Protein AF-A0A291JGY3-F1 (afdb_monomer_lite)

pLDDT: mean 89.61, std 11.04, range [48.28, 96.88]

Structure (mmCIF, N/CA/C/O backbone):
data_AF-A0A291JGY3-F1
#
_entry.id   AF-A0A291JGY3-F1
#
loop_
_atom_site.group_PDB
_atom_site.id
_atom_site.type_symbol
_atom_site.label_atom_id
_atom_site.label_alt_id
_atom_site.labe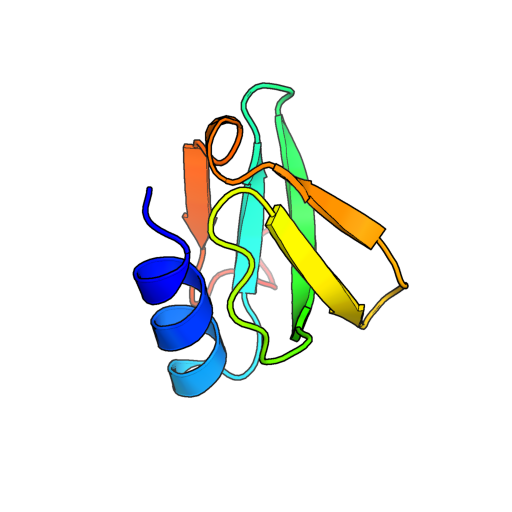l_comp_id
_atom_site.label_asym_id
_atom_site.label_entity_id
_atom_site.label_seq_id
_atom_site.pdbx_PDB_ins_code
_atom_site.Cartn_x
_atom_site.Cartn_y
_atom_site.Cartn_z
_atom_site.occupancy
_atom_site.B_iso_or_equiv
_atom_site.auth_seq_id
_atom_site.auth_comp_id
_atom_site.auth_asym_id
_atom_site.auth_atom_id
_atom_site.pdbx_PDB_model_num
ATOM 1 N N . MET A 1 1 ? -0.911 7.266 -9.654 1.00 82.50 1 MET A N 1
ATOM 2 C CA . MET A 1 1 ? -1.594 6.617 -8.519 1.00 82.50 1 MET A CA 1
ATOM 3 C C . MET A 1 1 ? -1.540 7.551 -7.324 1.00 82.50 1 MET A C 1
ATOM 5 O O . MET A 1 1 ? -0.530 8.230 -7.180 1.00 82.50 1 MET A O 1
ATOM 9 N N . ASP A 1 2 ? -2.576 7.589 -6.491 1.00 85.00 2 ASP A N 1
ATOM 10 C CA . ASP A 1 2 ? -2.556 8.260 -5.182 1.00 85.00 2 ASP A CA 1
ATOM 11 C C . ASP A 1 2 ? -2.568 7.210 -4.052 1.00 85.00 2 ASP A C 1
ATOM 13 O O . ASP A 1 2 ? -3.181 6.150 -4.197 1.00 85.00 2 ASP A O 1
ATOM 17 N N . LYS A 1 3 ? -1.928 7.504 -2.914 1.00 87.12 3 LYS A N 1
ATOM 18 C CA . LYS A 1 3 ? -2.002 6.703 -1.683 1.00 87.12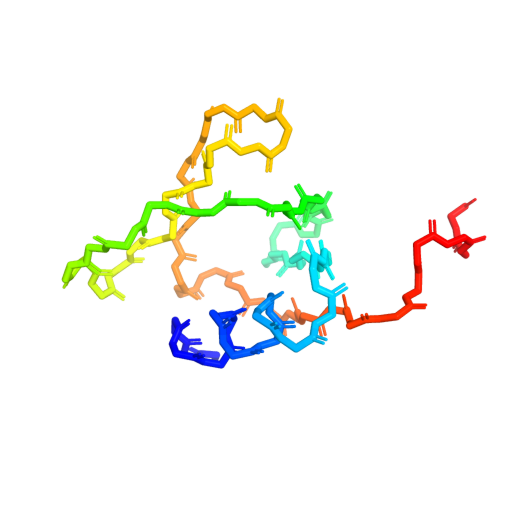 3 LYS A CA 1
ATOM 19 C C . LYS A 1 3 ? -3.452 6.478 -1.252 1.00 87.12 3 LYS A C 1
ATOM 21 O O . LYS A 1 3 ? -3.784 5.373 -0.827 1.00 87.12 3 LYS A O 1
ATOM 26 N N . GLN A 1 4 ? -4.319 7.486 -1.397 1.00 88.69 4 GLN A N 1
ATOM 27 C CA . GLN A 1 4 ? -5.736 7.341 -1.042 1.00 88.69 4 GLN A CA 1
ATOM 28 C C . GLN A 1 4 ? -6.423 6.238 -1.851 1.00 88.69 4 GLN A C 1
ATOM 30 O O . GLN A 1 4 ? -7.126 5.423 -1.267 1.00 88.69 4 GLN A O 1
ATOM 35 N N . GLN A 1 5 ? -6.140 6.130 -3.152 1.00 89.00 5 GLN A N 1
ATOM 36 C CA . GLN A 1 5 ? -6.713 5.077 -4.000 1.00 89.00 5 GLN A CA 1
ATOM 37 C C . GLN A 1 5 ? -6.292 3.677 -3.529 1.00 89.00 5 GLN A C 1
ATOM 39 O O . GLN A 1 5 ? -7.102 2.753 -3.509 1.00 89.00 5 GLN A O 1
ATOM 44 N N . VAL A 1 6 ? -5.035 3.524 -3.100 1.00 89.81 6 VAL A N 1
ATOM 45 C CA . VAL A 1 6 ? -4.514 2.255 -2.569 1.00 89.81 6 VAL A CA 1
ATOM 46 C C . VAL A 1 6 ? -5.201 1.885 -1.251 1.00 89.81 6 VAL A C 1
ATOM 48 O O . VAL A 1 6 ? -5.600 0.737 -1.065 1.00 89.81 6 VAL A O 1
ATOM 51 N N . ILE A 1 7 ? -5.366 2.853 -0.345 1.00 91.06 7 ILE A N 1
ATOM 52 C CA . ILE A 1 7 ? -6.034 2.642 0.948 1.00 91.06 7 ILE A CA 1
ATOM 53 C C . ILE A 1 7 ? -7.519 2.333 0.751 1.00 91.06 7 ILE A C 1
ATOM 55 O O . ILE A 1 7 ? -8.035 1.415 1.381 1.00 91.06 7 ILE A O 1
ATOM 59 N N . GLU A 1 8 ? -8.210 3.046 -0.139 1.00 91.50 8 GLU A N 1
ATOM 60 C CA . GLU A 1 8 ? -9.613 2.783 -0.473 1.00 91.50 8 GLU A CA 1
ATOM 61 C C . GLU A 1 8 ? -9.803 1.375 -1.045 1.00 91.50 8 GLU A C 1
ATOM 63 O O . GLU A 1 8 ? -10.690 0.644 -0.599 1.00 91.50 8 GLU A O 1
ATOM 68 N N . ALA A 1 9 ? -8.940 0.963 -1.978 1.00 91.56 9 ALA A N 1
ATOM 69 C CA . ALA A 1 9 ? -8.951 -0.385 -2.534 1.00 91.56 9 ALA A CA 1
ATOM 70 C C . ALA A 1 9 ? -8.704 -1.446 -1.449 1.00 91.56 9 ALA A C 1
ATOM 72 O O . ALA A 1 9 ? -9.430 -2.441 -1.375 1.00 91.56 9 ALA A O 1
ATOM 73 N N . LEU A 1 10 ? -7.732 -1.215 -0.561 1.00 92.94 10 LEU A N 1
ATOM 74 C CA . LEU A 1 10 ? -7.449 -2.116 0.554 1.00 92.94 10 LEU A CA 1
ATOM 75 C C . LEU A 1 10 ? -8.622 -2.203 1.537 1.00 92.94 10 LEU A C 1
ATOM 77 O O . LEU A 1 10 ? -9.009 -3.303 1.918 1.00 92.94 10 LEU A O 1
ATOM 81 N N . ASN A 1 11 ? -9.226 -1.075 1.910 1.00 91.69 11 ASN A N 1
ATOM 82 C CA . ASN A 1 11 ? -10.372 -1.039 2.820 1.00 91.69 11 ASN A CA 1
ATOM 83 C C . ASN A 1 11 ? -11.601 -1.732 2.221 1.00 91.69 11 ASN A C 1
ATOM 85 O O . ASN A 1 11 ? -12.370 -2.366 2.942 1.00 91.69 11 ASN A O 1
ATOM 89 N N . LYS A 1 12 ? -11.784 -1.628 0.900 1.00 91.88 12 LYS A N 1
ATOM 90 C CA . LYS A 1 12 ? -12.901 -2.245 0.180 1.00 91.88 12 LYS A CA 1
ATOM 91 C C . LYS A 1 12 ? -12.757 -3.762 0.044 1.00 91.88 12 LYS A C 1
ATOM 93 O O . LYS A 1 12 ? -13.757 -4.465 0.167 1.00 91.88 12 LYS A O 1
ATOM 98 N N . HIS A 1 13 ? -11.547 -4.263 -0.218 1.00 90.94 13 HIS A N 1
ATOM 99 C CA . HIS A 1 13 ? -11.323 -5.679 -0.563 1.00 90.94 13 HIS A CA 1
ATOM 100 C C . HIS A 1 13 ? -10.588 -6.484 0.517 1.00 90.94 13 HIS A C 1
ATOM 102 O O . HIS A 1 13 ? -10.467 -7.702 0.406 1.00 90.94 13 HIS A O 1
ATOM 108 N N . GLY A 1 14 ? -10.068 -5.834 1.560 1.00 90.88 14 GLY A N 1
ATOM 109 C CA . GLY A 1 14 ? -9.283 -6.436 2.648 1.00 90.88 14 GLY A CA 1
ATOM 110 C C . GLY A 1 14 ? -7.875 -6.892 2.244 1.00 90.88 14 GLY A C 1
ATOM 111 O O . GLY A 1 14 ? -7.006 -7.086 3.092 1.00 90.88 14 GLY A O 1
ATOM 112 N N . ARG A 1 15 ? -7.623 -7.055 0.945 1.00 92.81 15 ARG A N 1
ATOM 113 C CA . ARG A 1 15 ? -6.322 -7.363 0.362 1.00 92.81 15 ARG A CA 1
ATOM 114 C C . ARG A 1 15 ? -6.246 -6.748 -1.029 1.00 92.81 15 ARG A C 1
ATOM 116 O O . ARG A 1 15 ? -7.264 -6.680 -1.707 1.00 92.81 15 ARG A O 1
ATOM 123 N N . ILE A 1 16 ? -5.046 -6.371 -1.465 1.00 94.38 16 ILE A N 1
ATOM 124 C CA . ILE A 1 16 ? -4.729 -5.903 -2.827 1.00 94.38 16 ILE A CA 1
ATOM 125 C C . ILE A 1 16 ? -3.359 -6.430 -3.275 1.00 94.38 16 ILE A C 1
ATOM 127 O O . ILE A 1 16 ? -2.567 -6.923 -2.461 1.00 94.38 16 ILE A O 1
ATOM 131 N N . ILE A 1 17 ? -3.073 -6.345 -4.574 1.00 94.56 17 ILE A N 1
ATOM 132 C CA . ILE A 1 17 ? -1.711 -6.462 -5.112 1.00 94.56 17 ILE A CA 1
ATOM 133 C C . ILE A 1 17 ? -1.317 -5.109 -5.688 1.00 94.56 17 ILE A C 1
ATOM 135 O O . ILE A 1 17 ? -2.040 -4.565 -6.514 1.00 94.56 17 ILE A O 1
ATOM 139 N N . ILE A 1 18 ? -0.170 -4.594 -5.265 1.00 94.31 18 ILE A N 1
ATOM 140 C CA . ILE A 1 18 ? 0.448 -3.399 -5.832 1.00 94.31 18 ILE A CA 1
ATOM 141 C C . ILE A 1 18 ? 1.502 -3.842 -6.843 1.00 94.31 18 ILE A C 1
ATOM 143 O O . ILE A 1 18 ? 2.349 -4.667 -6.503 1.00 94.31 18 ILE A O 1
ATOM 147 N N . GLU A 1 19 ? 1.452 -3.303 -8.058 1.00 94.81 19 GLU A N 1
ATOM 148 C CA . GLU A 1 19 ? 2.531 -3.427 -9.042 1.00 94.81 19 GLU A CA 1
ATOM 149 C C . GLU A 1 19 ? 3.361 -2.141 -9.070 1.00 94.81 19 GLU A C 1
ATOM 151 O O . GLU A 1 19 ? 2.804 -1.038 -9.010 1.00 94.81 19 GLU A O 1
ATOM 156 N N . THR A 1 20 ? 4.688 -2.274 -9.135 1.00 95.12 20 THR A N 1
ATOM 157 C CA . THR A 1 20 ? 5.603 -1.132 -9.262 1.00 95.12 20 THR A CA 1
ATOM 158 C C . THR A 1 20 ? 6.183 -0.991 -10.671 1.00 95.12 20 THR A C 1
ATOM 160 O O . THR A 1 20 ? 6.056 -1.881 -11.512 1.00 95.12 20 THR A O 1
ATOM 163 N N . ILE A 1 21 ? 6.867 0.127 -10.936 1.00 95.44 21 ILE A N 1
ATOM 164 C CA . ILE A 1 21 ? 7.618 0.366 -12.179 1.00 95.44 21 ILE A CA 1
ATOM 165 C C . ILE A 1 21 ? 8.708 -0.686 -12.425 1.00 95.44 21 ILE A C 1
ATOM 167 O O . ILE A 1 21 ? 9.088 -0.912 -13.568 1.00 95.44 21 ILE A O 1
ATOM 171 N N . GLU A 1 22 ? 9.212 -1.329 -11.371 1.00 95.06 22 GLU A N 1
ATOM 172 C CA . GLU A 1 22 ? 10.175 -2.429 -11.454 1.00 95.06 22 GLU A CA 1
ATOM 173 C C . GLU A 1 22 ? 9.514 -3.791 -11.746 1.00 95.06 22 GLU A C 1
ATOM 175 O O . GLU A 1 22 ? 10.203 -4.807 -11.785 1.00 95.06 22 GLU A O 1
ATOM 180 N N . HIS A 1 23 ? 8.194 -3.818 -11.973 1.00 93.44 23 HIS A N 1
ATOM 181 C CA . HIS A 1 23 ? 7.3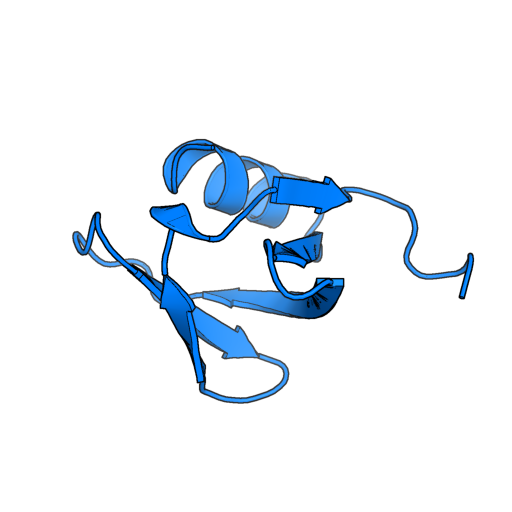64 -5.021 -12.107 1.00 93.44 23 HIS A CA 1
ATOM 182 C C . HIS A 1 23 ? 7.315 -5.904 -10.848 1.00 93.44 23 HIS A C 1
ATOM 184 O O . HIS A 1 23 ? 6.934 -7.078 -10.915 1.00 93.44 23 HIS A O 1
ATOM 190 N N . ASP A 1 24 ? 7.636 -5.340 -9.679 1.00 93.31 24 ASP A N 1
ATOM 191 C CA . ASP A 1 24 ? 7.440 -6.022 -8.403 1.00 93.31 24 ASP A CA 1
ATOM 192 C C . ASP A 1 24 ? 5.949 -6.083 -8.070 1.00 93.31 24 ASP A C 1
ATOM 194 O O . ASP A 1 24 ? 5.248 -5.071 -8.085 1.00 93.31 24 ASP A O 1
ATOM 198 N N . ARG A 1 25 ? 5.460 -7.283 -7.731 1.00 93.88 25 ARG A N 1
ATOM 199 C CA . ARG A 1 25 ? 4.062 -7.519 -7.339 1.00 93.88 25 ARG A CA 1
ATOM 200 C C . ARG A 1 25 ? 3.977 -7.792 -5.847 1.00 93.88 25 ARG A C 1
ATOM 202 O O . ARG A 1 25 ? 4.315 -8.875 -5.365 1.00 93.88 25 ARG A O 1
ATOM 209 N N . ILE A 1 26 ? 3.487 -6.807 -5.111 1.00 93.75 26 ILE A N 1
ATOM 210 C CA . ILE A 1 26 ? 3.468 -6.804 -3.655 1.00 93.75 26 ILE A CA 1
ATOM 211 C C . ILE A 1 26 ? 2.050 -7.067 -3.164 1.00 93.75 26 ILE A C 1
ATOM 213 O O . ILE A 1 26 ? 1.143 -6.264 -3.360 1.00 93.75 26 ILE A O 1
ATOM 217 N N . LYS A 1 27 ? 1.854 -8.199 -2.485 1.00 94.38 27 LYS A N 1
ATOM 218 C CA . LYS A 1 27 ? 0.601 -8.490 -1.778 1.00 94.38 27 LYS A CA 1
ATOM 219 C C . LYS A 1 27 ? 0.533 -7.609 -0.534 1.00 94.38 27 LYS A C 1
ATOM 221 O O . LYS A 1 27 ? 1.470 -7.628 0.256 1.00 94.38 27 LYS A O 1
ATOM 226 N N . VAL A 1 28 ? -0.576 -6.905 -0.347 1.00 94.69 28 VAL A N 1
ATOM 227 C CA . VAL A 1 28 ? -0.814 -6.031 0.808 1.00 94.69 28 VAL A CA 1
ATOM 228 C C . VAL A 1 28 ? -2.143 -6.411 1.444 1.00 94.69 28 VAL A C 1
ATOM 230 O O . VAL A 1 28 ? -3.157 -6.476 0.751 1.00 94.69 28 VAL A O 1
ATOM 233 N N . SER A 1 29 ? -2.133 -6.689 2.747 1.00 95.25 29 SER A N 1
ATOM 234 C CA . SER A 1 29 ? -3.349 -6.895 3.558 1.00 95.25 29 SER A CA 1
ATOM 235 C C . SER A 1 29 ? -3.508 -5.862 4.668 1.00 95.25 29 SER A C 1
ATOM 237 O O . SER A 1 29 ? -4.602 -5.693 5.196 1.00 95.25 29 SER A O 1
ATOM 239 N N . LYS A 1 30 ? -2.436 -5.147 5.015 1.00 95.69 30 LYS A N 1
ATOM 240 C CA . LYS A 1 30 ? -2.468 -4.129 6.059 1.00 95.69 30 LYS A CA 1
ATOM 241 C C . LYS A 1 30 ? -1.402 -3.076 5.816 1.00 95.69 30 LYS A C 1
ATOM 243 O O . LYS A 1 30 ? -0.265 -3.416 5.484 1.00 95.69 30 LYS A O 1
ATOM 248 N N . VAL A 1 31 ? -1.767 -1.819 6.028 1.00 95.06 31 VAL A N 1
ATOM 249 C CA . VAL A 1 31 ? -0.859 -0.669 5.987 1.00 95.06 31 VAL A CA 1
ATOM 250 C C . VAL A 1 31 ? -0.963 0.121 7.285 1.00 95.06 31 VAL A C 1
ATOM 252 O O . VAL A 1 31 ? -1.955 0.005 8.006 1.00 95.06 31 VAL A O 1
ATOM 255 N N . GLU A 1 32 ? 0.065 0.900 7.592 1.00 93.69 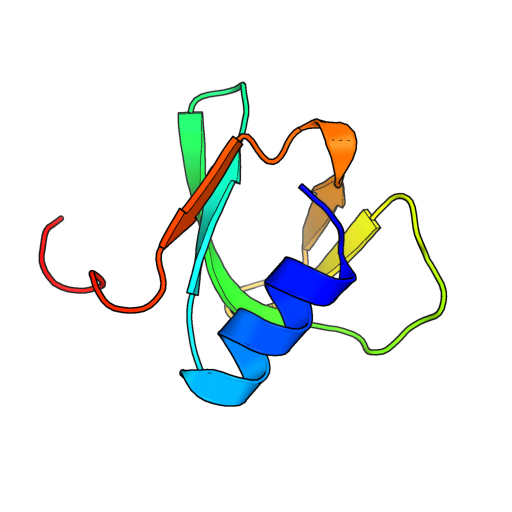32 GLU A N 1
ATOM 256 C CA . GLU A 1 32 ? 0.006 1.913 8.638 1.00 93.69 32 GLU A CA 1
ATOM 257 C C . GLU A 1 32 ? -0.838 3.102 8.159 1.00 93.69 32 GLU A C 1
ATOM 259 O O . GLU A 1 32 ? -0.645 3.613 7.051 1.00 93.69 32 GLU A O 1
ATOM 264 N N . ASP A 1 33 ? -1.776 3.535 9.000 1.00 86.06 33 ASP A N 1
ATOM 265 C CA . ASP A 1 33 ? -2.557 4.748 8.773 1.00 86.06 33 ASP A CA 1
ATOM 266 C C . ASP A 1 33 ? -1.758 5.954 9.279 1.00 86.06 33 ASP A C 1
ATOM 268 O O . ASP A 1 33 ? -1.690 6.224 10.479 1.00 86.06 33 ASP A O 1
ATOM 272 N N . ASN A 1 34 ? -1.063 6.614 8.354 1.00 88.06 34 ASN A N 1
ATOM 273 C CA . ASN A 1 34 ? -0.212 7.762 8.635 1.00 88.06 34 ASN A CA 1
ATOM 274 C C . ASN A 1 34 ? -0.315 8.827 7.528 1.00 88.06 34 ASN A C 1
ATOM 276 O O . ASN A 1 34 ? -0.721 8.553 6.392 1.00 88.06 34 ASN A O 1
ATOM 280 N N . ASP A 1 35 ? 0.125 10.046 7.840 1.00 88.75 35 ASP A N 1
ATOM 281 C CA . ASP A 1 35 ? 0.065 11.198 6.928 1.00 88.75 35 ASP A CA 1
ATOM 282 C C . ASP A 1 35 ? 1.195 11.226 5.876 1.00 88.75 35 ASP A C 1
ATOM 284 O O . ASP A 1 35 ? 1.356 12.213 5.151 1.00 88.75 35 ASP A O 1
ATOM 288 N N . ASP A 1 36 ? 1.992 10.158 5.761 1.00 91.31 36 ASP A N 1
ATOM 289 C CA . ASP A 1 36 ? 3.084 10.077 4.791 1.00 91.31 36 ASP A CA 1
ATOM 290 C C . ASP A 1 36 ? 2.533 9.962 3.366 1.00 91.31 36 ASP A C 1
ATOM 292 O O . ASP A 1 36 ? 2.010 8.928 2.960 1.00 91.31 36 ASP A O 1
ATOM 296 N N . LYS A 1 37 ? 2.631 11.033 2.582 1.00 89.44 37 LYS A N 1
ATOM 297 C CA . LYS A 1 37 ? 2.125 11.052 1.202 1.00 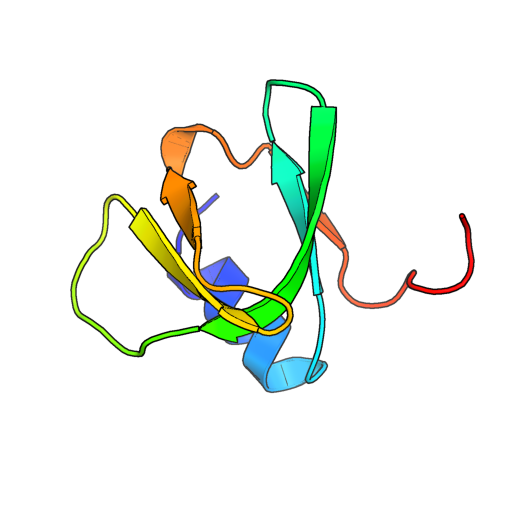89.44 37 LYS A CA 1
ATOM 298 C C . LYS A 1 37 ? 3.086 10.426 0.195 1.00 89.44 37 LYS A C 1
ATOM 300 O O . LYS A 1 37 ? 2.663 10.118 -0.916 1.00 89.44 37 LYS A O 1
ATOM 305 N N . GLN A 1 38 ? 4.360 10.275 0.549 1.00 94.06 38 GLN A N 1
ATOM 306 C CA . GLN A 1 38 ? 5.372 9.736 -0.356 1.00 94.06 38 GLN A CA 1
ATOM 307 C C . GLN A 1 38 ? 5.398 8.209 -0.306 1.00 94.06 38 GLN A C 1
ATOM 309 O O . GLN A 1 38 ? 5.681 7.571 -1.323 1.00 94.06 38 GLN A O 1
ATOM 314 N N . TYR A 1 39 ? 5.065 7.627 0.847 1.00 95.50 39 TYR A N 1
ATOM 315 C CA . TYR A 1 39 ? 5.209 6.201 1.077 1.00 95.50 39 TYR A CA 1
ATOM 316 C C . TYR A 1 39 ? 3.948 5.511 1.599 1.00 95.50 39 TYR A C 1
ATOM 318 O O . TYR A 1 39 ? 3.155 6.051 2.372 1.00 95.50 39 TYR A O 1
ATOM 326 N N . ILE A 1 40 ? 3.812 4.246 1.206 1.00 94.81 40 ILE A N 1
ATOM 327 C CA . ILE A 1 40 ? 2.872 3.288 1.778 1.00 94.81 40 ILE A CA 1
ATOM 328 C C . ILE A 1 40 ? 3.661 2.352 2.681 1.00 94.81 40 ILE A C 1
ATOM 330 O O . ILE A 1 40 ? 4.507 1.587 2.214 1.00 94.81 40 ILE A O 1
ATOM 334 N N . HIS A 1 41 ? 3.373 2.419 3.974 1.00 96.31 41 HIS A N 1
ATOM 335 C CA . HIS A 1 41 ? 3.993 1.577 4.989 1.00 96.31 41 HIS A CA 1
ATOM 336 C C . HIS A 1 41 ? 3.158 0.312 5.136 1.00 96.31 41 HIS A C 1
ATOM 338 O O . HIS A 1 41 ? 2.089 0.325 5.735 1.00 96.31 41 HIS A O 1
ATOM 344 N N . VAL A 1 42 ? 3.604 -0.772 4.511 1.00 96.25 42 VAL A N 1
ATOM 345 C CA . VAL A 1 42 ? 2.934 -2.072 4.550 1.00 96.25 42 VAL A CA 1
ATOM 346 C C . VAL A 1 42 ? 3.335 -2.782 5.834 1.00 96.25 42 VAL A C 1
ATOM 348 O O . VAL A 1 42 ? 4.521 -2.936 6.095 1.00 96.25 42 VAL A O 1
ATOM 351 N N . LEU A 1 43 ? 2.349 -3.238 6.608 1.00 96.88 43 LEU A N 1
ATOM 352 C CA . LEU A 1 43 ? 2.551 -4.014 7.836 1.00 96.88 43 LEU A CA 1
ATOM 353 C C . LEU A 1 43 ? 2.427 -5.523 7.580 1.00 96.88 43 LEU A C 1
ATOM 355 O O . LEU A 1 43 ? 3.076 -6.326 8.244 1.00 96.88 43 LEU A O 1
ATOM 359 N N . GLU A 1 44 ? 1.614 -5.924 6.597 1.00 96.31 44 GLU A N 1
ATOM 360 C CA . GLU A 1 44 ? 1.399 -7.330 6.246 1.00 96.31 44 GLU A CA 1
ATOM 361 C C . GLU A 1 44 ? 1.432 -7.560 4.727 1.00 96.31 44 GLU A C 1
ATOM 36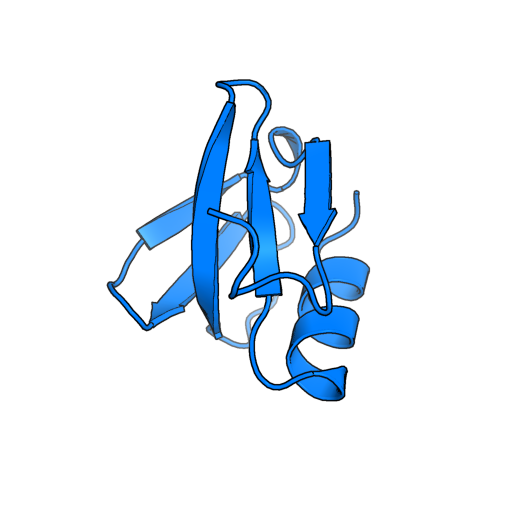3 O O . GLU A 1 44 ? 0.865 -6.765 3.968 1.00 96.31 44 GLU A O 1
ATOM 368 N N . PRO A 1 45 ? 2.035 -8.672 4.257 1.00 93.44 45 PRO A N 1
ATOM 369 C CA . PRO A 1 45 ? 2.488 -9.845 5.023 1.00 93.44 45 PRO A CA 1
ATOM 370 C C . PRO A 1 45 ? 3.872 -9.695 5.671 1.00 93.44 45 PRO A C 1
ATOM 372 O O . PRO A 1 45 ? 4.273 -10.548 6.456 1.00 93.44 45 PRO A O 1
ATOM 375 N N . LYS A 1 46 ? 4.612 -8.644 5.319 1.00 94.75 46 LYS A N 1
ATOM 376 C CA . LYS A 1 46 ? 5.864 -8.261 5.968 1.00 94.75 46 LYS A CA 1
ATOM 377 C C . LYS A 1 46 ? 5.941 -6.743 6.025 1.00 94.75 46 LYS A C 1
ATOM 379 O O . LYS A 1 46 ? 5.419 -6.083 5.123 1.00 94.75 46 LYS A O 1
ATOM 384 N N . GLU A 1 47 ? 6.667 -6.231 7.008 1.00 96.56 47 GLU A N 1
ATOM 385 C CA . GLU A 1 47 ? 6.993 -4.813 7.085 1.00 96.56 47 GLU A CA 1
ATOM 386 C C . GLU A 1 47 ? 7.873 -4.395 5.903 1.00 96.56 47 GLU A C 1
ATOM 388 O O . GLU A 1 47 ? 8.934 -4.977 5.656 1.00 96.56 47 GLU A O 1
ATOM 393 N N . GLN A 1 48 ? 7.399 -3.419 5.133 1.00 96.44 48 GLN A N 1
ATOM 394 C CA . GLN A 1 48 ? 8.142 -2.789 4.044 1.00 96.44 48 GLN A CA 1
ATOM 395 C C . GLN A 1 48 ? 7.489 -1.472 3.635 1.00 96.44 48 GLN A C 1
ATOM 397 O O . GLN A 1 48 ? 6.316 -1.223 3.909 1.00 96.44 48 GLN A O 1
ATOM 402 N N . THR A 1 49 ? 8.236 -0.663 2.900 1.00 96.31 49 THR A N 1
ATOM 403 C CA . THR A 1 49 ? 7.780 0.644 2.440 1.00 96.31 49 THR A CA 1
ATOM 404 C C . THR A 1 49 ? 7.757 0.668 0.916 1.00 96.31 49 THR A C 1
ATOM 406 O O . THR A 1 49 ? 8.711 0.231 0.274 1.00 96.31 49 THR A O 1
ATOM 409 N N . ILE A 1 50 ? 6.668 1.169 0.333 1.00 95.06 50 ILE A N 1
ATOM 410 C CA . ILE A 1 50 ? 6.500 1.314 -1.117 1.00 95.06 50 ILE A CA 1
ATOM 411 C C . ILE A 1 50 ? 6.392 2.799 -1.434 1.00 95.06 50 ILE A C 1
ATOM 413 O O . ILE A 1 50 ? 5.543 3.491 -0.879 1.00 95.06 50 ILE A O 1
ATOM 417 N N . GLU A 1 51 ? 7.237 3.297 -2.329 1.00 96.06 51 GLU A N 1
ATOM 418 C CA . GLU A 1 51 ? 7.142 4.677 -2.799 1.00 96.06 51 GLU A CA 1
ATOM 419 C C . GLU A 1 51 ? 5.941 4.831 -3.739 1.00 96.06 51 GLU A C 1
ATOM 421 O O . GLU A 1 51 ? 5.845 4.141 -4.754 1.00 96.06 51 GLU A O 1
ATOM 426 N N . VAL A 1 52 ? 5.034 5.760 -3.428 1.00 94.44 52 VAL A N 1
ATOM 427 C CA . VAL A 1 52 ? 3.785 5.977 -4.181 1.00 94.44 52 VAL A CA 1
ATOM 428 C C . VAL A 1 52 ? 4.064 6.303 -5.649 1.00 94.44 52 VAL A C 1
ATOM 430 O O . VAL A 1 52 ? 3.354 5.833 -6.537 1.00 94.44 52 VAL A O 1
ATOM 433 N N . ALA A 1 53 ? 5.139 7.050 -5.918 1.00 95.38 53 ALA A N 1
ATOM 434 C CA . ALA A 1 53 ? 5.554 7.421 -7.270 1.00 95.38 53 ALA A CA 1
ATOM 435 C C . ALA A 1 53 ? 5.939 6.218 -8.149 1.00 95.38 53 ALA A C 1
ATOM 437 O O . ALA A 1 53 ? 5.919 6.327 -9.373 1.00 95.38 53 ALA A O 1
ATOM 438 N N . LYS A 1 54 ? 6.272 5.075 -7.539 1.00 95.69 54 LYS A N 1
ATOM 439 C CA . LYS A 1 54 ? 6.639 3.848 -8.247 1.00 95.69 54 LYS A CA 1
ATOM 440 C C . LYS A 1 54 ? 5.451 2.946 -8.541 1.00 95.69 54 LYS A C 1
ATOM 442 O O . LYS A 1 54 ? 5.629 1.964 -9.245 1.00 95.69 54 LYS A O 1
ATOM 447 N N . ILE A 1 55 ? 4.266 3.231 -8.010 1.00 95.06 55 ILE A N 1
ATOM 448 C CA . ILE A 1 55 ? 3.106 2.348 -8.143 1.00 95.06 55 ILE A CA 1
ATOM 449 C C . ILE A 1 55 ? 2.468 2.552 -9.522 1.00 95.06 55 ILE A C 1
ATOM 451 O O . ILE A 1 55 ? 2.005 3.649 -9.850 1.00 95.06 55 ILE A O 1
ATOM 455 N N . THR A 1 56 ? 2.446 1.489 -10.323 1.00 94.69 56 THR A N 1
ATOM 456 C CA . THR A 1 56 ? 1.909 1.477 -11.691 1.00 94.69 56 THR A CA 1
ATOM 457 C C . THR A 1 56 ? 0.495 0.922 -11.754 1.00 94.69 56 THR A C 1
ATOM 459 O O . THR A 1 56 ? -0.306 1.445 -12.526 1.00 94.69 56 THR A O 1
ATOM 462 N N . ASP A 1 57 ? 0.168 -0.072 -10.923 1.00 93.50 57 ASP A N 1
ATOM 463 C CA . ASP A 1 57 ? -1.159 -0.698 -10.885 1.00 93.50 57 ASP A CA 1
ATOM 464 C C . ASP A 1 57 ? -1.566 -1.166 -9.472 1.00 93.50 57 ASP A C 1
ATOM 466 O O . ASP A 1 57 ? -0.718 -1.435 -8.614 1.00 93.50 57 ASP A O 1
ATOM 470 N N . VAL A 1 58 ? -2.879 -1.257 -9.231 1.00 92.81 58 VAL A N 1
ATOM 471 C CA . VAL A 1 58 ? -3.486 -1.836 -8.022 1.00 92.81 58 VAL A CA 1
ATOM 472 C C . VAL A 1 58 ? -4.541 -2.849 -8.442 1.00 92.81 58 VAL A C 1
ATOM 474 O O . VAL A 1 58 ? -5.576 -2.505 -9.007 1.00 92.81 58 VAL A O 1
ATOM 477 N N . GLN A 1 59 ? -4.314 -4.114 -8.102 1.00 91.31 59 GLN A N 1
ATOM 478 C CA . GLN A 1 59 ? -5.232 -5.198 -8.426 1.00 91.31 59 GLN A CA 1
ATOM 479 C C . GLN A 1 59 ? -6.099 -5.540 -7.216 1.00 91.31 59 GLN A C 1
ATOM 481 O O . GLN A 1 59 ? -5.614 -6.001 -6.179 1.00 91.31 59 GLN A O 1
ATOM 486 N N . GLU A 1 60 ? -7.401 -5.332 -7.389 1.00 84.94 60 GLU A N 1
ATOM 487 C CA . GLU A 1 60 ? -8.414 -5.398 -6.334 1.00 84.94 60 GLU A CA 1
ATOM 488 C C . GLU A 1 60 ? -8.945 -6.817 -6.051 1.00 84.94 60 GLU A C 1
ATOM 490 O O . GLU A 1 60 ? -9.398 -7.079 -4.945 1.00 84.94 60 GLU A O 1
ATOM 495 N N . ASN A 1 61 ? -8.903 -7.748 -7.018 1.00 66.75 61 ASN A N 1
ATOM 496 C CA . ASN A 1 61 ? -9.664 -9.011 -6.919 1.00 66.75 61 ASN A CA 1
ATOM 497 C C . ASN A 1 61 ? -9.012 -10.258 -7.541 1.00 66.75 61 ASN A C 1
ATOM 499 O O . ASN A 1 61 ? -9.669 -11.285 -7.696 1.00 66.75 61 ASN A O 1
ATOM 503 N N . ASN A 1 62 ? -7.722 -10.213 -7.882 1.00 58.38 62 ASN A N 1
ATOM 504 C CA . ASN A 1 62 ? -7.104 -11.244 -8.726 1.00 58.38 62 ASN A CA 1
ATOM 505 C C . ASN A 1 62 ? -6.017 -12.085 -8.029 1.00 58.38 62 ASN A C 1
ATOM 507 O O . ASN A 1 62 ? -4.984 -12.412 -8.606 1.00 58.38 62 ASN A O 1
ATOM 511 N N . PHE A 1 63 ? -6.250 -12.474 -6.770 1.00 61.72 63 PHE A N 1
ATOM 512 C CA . PHE A 1 63 ? -5.260 -13.207 -5.960 1.00 61.72 63 PHE A CA 1
ATOM 513 C C . PHE A 1 63 ? -4.975 -14.645 -6.419 1.00 61.72 63 PHE A C 1
ATOM 515 O O . PHE A 1 63 ? -3.954 -15.199 -6.013 1.00 61.72 63 PHE A O 1
ATOM 522 N N . ASN A 1 64 ? -5.851 -15.227 -7.248 1.00 54.81 64 ASN A N 1
ATOM 523 C CA . ASN A 1 64 ? -5.781 -16.621 -7.706 1.00 54.81 64 ASN A CA 1
ATOM 524 C C . ASN A 1 64 ? -5.324 -16.788 -9.172 1.00 54.81 64 ASN A C 1
ATOM 526 O O . ASN A 1 64 ? -5.317 -17.912 -9.660 1.00 54.81 64 ASN A O 1
ATOM 530 N N . GLN A 1 65 ? -4.960 -15.714 -9.887 1.00 49.97 65 GLN A N 1
ATOM 531 C CA . GLN A 1 65 ? -4.476 -15.789 -11.281 1.00 49.97 65 GLN A CA 1
ATOM 532 C C . GLN A 1 65 ? -2.941 -15.692 -11.402 1.00 49.97 65 GLN A C 1
ATOM 534 O O . GLN A 1 65 ? -2.428 -15.106 -12.354 1.00 49.97 65 GLN A O 1
ATOM 539 N N . LEU A 1 66 ? -2.208 -16.236 -10.427 1.00 48.28 66 LEU A N 1
ATOM 540 C CA . LEU A 1 66 ? -0.745 -16.361 -10.466 1.00 48.28 66 LEU A CA 1
ATOM 541 C C . LEU A 1 66 ? -0.333 -17.789 -10.814 1.00 48.28 66 LEU A C 1
ATOM 543 O O . LEU A 1 66 ? -0.867 -18.710 -10.157 1.00 48.28 66 LEU A O 1
#

Sequence (66 aa):
MDKQQVIEALNKHGRIIIETIEHDRIKVSKVEDNDDKQYIHVLEPKEQTIEVAKITDVQENNFNQL

Radius of gyration: 10.68 Å; chains: 1; bounding box: 23×28×21 Å

Secondary structure (DSSP, 8-state):
--HHHHHHHHHHHS-EEEEETT--EEEESEE-----SSEEEEEESS-EEEEGGGEEEEESS-TT--

Foldseek 3Di:
DWPVVQVVLCVVQLWKWWQFQVRDTDIANDFDDDPDRQWTQGPPPHTDIDGPVGTDDIGRPPPPVD

Organism: NCBI:txid214473